Protein AF-A0AAV4SFN5-F1 (afdb_monomer_lite)

Organism: Caerostris extrusa (NCBI:txid172846)

pLDDT: mean 74.28, std 19.96, range [37.84, 96.88]

Secondary structure (DSSP, 8-state):
-EEETTTEEEPTT-EE--SSS---EE--SEEEEEEE---TTSEEEETTTEEEETT-EEEETTTTEEEEEETTEEEEEEEPP---TT-TTEEEEE--SSTTTTSEEEEE-

Sequence (109 aa):
ICEEERYGRIPVGGVGYDDEEVLKIRCHRGYWGQGVFDTSNGFCEEERYGRIPVGGVGYDDENCQEIRCHEGGYWGAGCGSISISGMPNCRLVKGTGHYPKCCKQVRCD

Radius of gyration: 16.2 Å; chains: 1; bounding box: 37×23×47 Å

Foldseek 3Di:
DDADPVFGDADQQGFGQDPVDGDGDHRDLKDKDKDFAACVVQWRADPQFGTAGAQGWTFRQVQQKIWHHHHGIIMIIGHHDDDCPPPPQKDWDAADDHPPRRHTDIDHD

InterPro domains:
  IPR029277 Single domain Von Willebrand factor type C domain [PF15430] (51-108)
  IPR029277 Single domain Von Willebrand factor type C domain [SM01318] (44-108)

Structure (mmCIF, N/CA/C/O backbone):
data_AF-A0AAV4SFN5-F1
#
_entry.id   AF-A0AAV4SFN5-F1
#
loop_
_atom_site.group_PDB
_atom_site.id
_atom_site.type_symbol
_atom_site.label_atom_id
_atom_site.label_alt_id
_atom_site.label_comp_id
_atom_site.label_asym_id
_atom_site.label_entity_id
_atom_site.label_seq_id
_atom_site.pdbx_PDB_ins_code
_atom_site.Cartn_x
_atom_site.Cartn_y
_atom_site.Cartn_z
_atom_site.occupancy
_atom_site.B_iso_or_equiv
_atom_site.auth_seq_id
_atom_site.auth_comp_id
_atom_site.auth_asym_id
_atom_site.auth_atom_id
_atom_site.pdbx_PDB_model_num
ATOM 1 N N . ILE A 1 1 ? 17.470 -7.979 -3.418 1.00 42.22 1 ILE A N 1
ATOM 2 C CA . ILE A 1 1 ? 18.047 -7.993 -2.062 1.00 42.22 1 ILE A CA 1
ATOM 3 C C . ILE A 1 1 ? 17.523 -6.724 -1.425 1.00 42.22 1 ILE A C 1
ATOM 5 O O . ILE A 1 1 ? 17.690 -5.679 -2.044 1.00 42.22 1 ILE A O 1
ATOM 9 N N . CYS A 1 2 ? 16.760 -6.832 -0.340 1.00 42.22 2 CYS A N 1
ATOM 10 C CA . CYS A 1 2 ? 16.446 -5.664 0.479 1.00 42.22 2 CYS A CA 1
ATOM 11 C C . CYS A 1 2 ? 17.649 -5.485 1.413 1.00 42.22 2 CYS A C 1
ATOM 13 O O . CYS A 1 2 ? 18.041 -6.455 2.065 1.00 42.22 2 CYS A O 1
ATOM 15 N N . GLU A 1 3 ? 18.283 -4.316 1.394 1.00 37.97 3 GLU A N 1
ATOM 16 C CA . GLU A 1 3 ? 19.330 -3.957 2.352 1.00 37.97 3 GLU A CA 1
ATOM 17 C C . GLU A 1 3 ? 18.737 -2.932 3.312 1.00 37.97 3 GLU A C 1
ATOM 19 O O . GLU A 1 3 ? 18.458 -1.803 2.923 1.00 37.97 3 GLU A O 1
ATOM 24 N N . GLU A 1 4 ? 18.517 -3.366 4.550 1.00 47.09 4 GLU A N 1
ATOM 25 C CA . GLU A 1 4 ? 18.177 -2.513 5.685 1.00 47.09 4 GLU A CA 1
ATOM 26 C C . GLU A 1 4 ? 19.353 -2.618 6.666 1.00 47.09 4 GLU A C 1
ATOM 28 O O . GLU A 1 4 ? 19.783 -3.735 6.978 1.00 47.09 4 GLU A O 1
ATOM 33 N N . GLU A 1 5 ? 19.886 -1.491 7.152 1.00 38.69 5 GLU A N 1
ATOM 34 C CA . GLU A 1 5 ? 21.121 -1.449 7.966 1.00 38.69 5 GLU A CA 1
ATOM 35 C C . GLU A 1 5 ? 21.074 -2.360 9.204 1.00 38.69 5 GLU A C 1
ATOM 37 O O . GLU A 1 5 ? 22.111 -2.827 9.672 1.00 38.69 5 GLU A O 1
ATOM 42 N N . ARG A 1 6 ? 19.870 -2.652 9.710 1.00 42.38 6 ARG A N 1
ATOM 43 C CA . ARG A 1 6 ? 19.639 -3.439 10.925 1.00 42.38 6 ARG A CA 1
ATOM 44 C C . ARG A 1 6 ? 19.477 -4.953 10.684 1.00 42.38 6 ARG A C 1
ATOM 46 O O . ARG A 1 6 ? 19.703 -5.726 11.603 1.00 42.38 6 ARG A O 1
ATOM 53 N N . TYR A 1 7 ? 19.152 -5.391 9.462 1.00 45.88 7 TYR A N 1
ATOM 54 C CA . TYR A 1 7 ? 18.813 -6.799 9.159 1.00 45.88 7 TYR A CA 1
ATOM 55 C C . TYR A 1 7 ? 19.754 -7.485 8.156 1.00 45.88 7 TYR A C 1
ATOM 57 O O . TYR A 1 7 ? 19.614 -8.678 7.873 1.00 45.88 7 TYR A O 1
ATOM 65 N N . GLY A 1 8 ? 20.715 -6.751 7.591 1.00 45.00 8 GLY A N 1
ATOM 66 C CA . GLY A 1 8 ? 21.608 -7.278 6.563 1.00 45.00 8 GLY A CA 1
ATOM 67 C C . GLY A 1 8 ? 20.879 -7.625 5.257 1.00 45.00 8 GLY A C 1
ATOM 68 O O . GLY A 1 8 ? 19.807 -7.107 4.946 1.00 45.00 8 GLY A O 1
ATOM 69 N N . ARG A 1 9 ? 21.488 -8.489 4.434 1.00 41.59 9 ARG A N 1
ATOM 70 C CA . ARG A 1 9 ? 20.949 -8.858 3.115 1.00 41.59 9 ARG A CA 1
ATOM 71 C C . ARG A 1 9 ? 19.799 -9.853 3.249 1.00 41.59 9 ARG A C 1
ATOM 73 O O . ARG A 1 9 ? 20.043 -11.044 3.435 1.00 41.59 9 ARG A O 1
ATOM 80 N N . ILE A 1 10 ? 18.564 -9.402 3.028 1.00 48.94 10 ILE A N 1
ATOM 81 C CA . ILE A 1 10 ? 17.404 -10.301 2.967 1.00 48.94 10 ILE A CA 1
ATOM 82 C C . ILE A 1 10 ? 17.134 -10.7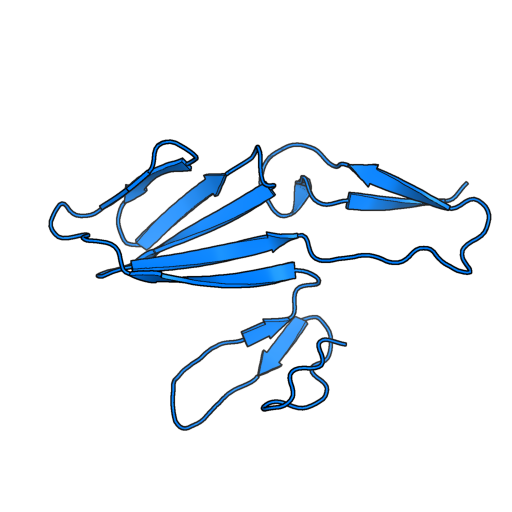02 1.500 1.00 48.94 10 ILE A C 1
ATOM 84 O O . ILE A 1 10 ? 16.954 -9.832 0.629 1.00 48.94 10 ILE A O 1
ATOM 88 N N . PRO A 1 11 ? 17.111 -12.011 1.175 1.00 37.84 11 PRO A N 1
ATOM 89 C CA . PRO A 1 11 ? 16.696 -12.483 -0.141 1.00 37.84 11 PRO A CA 1
ATOM 90 C C . PRO A 1 11 ? 15.218 -12.154 -0.398 1.00 37.84 11 PRO A C 1
ATOM 92 O O . PRO A 1 11 ? 14.405 -12.088 0.518 1.00 37.84 11 PRO A O 1
ATOM 95 N N . VAL A 1 12 ? 14.849 -11.937 -1.662 1.00 45.12 12 VAL A N 1
ATOM 96 C CA . VAL A 1 12 ? 13.457 -11.618 -2.036 1.00 45.12 12 VAL A CA 1
ATOM 97 C C . VAL A 1 12 ? 12.539 -12.772 -1.620 1.00 45.12 12 VAL A C 1
ATOM 99 O O . VAL A 1 12 ? 12.827 -13.922 -1.940 1.00 45.12 12 VAL A O 1
ATOM 102 N N . GLY A 1 13 ? 11.451 -12.468 -0.905 1.00 42.06 13 GLY A N 1
ATOM 103 C CA . GLY A 1 13 ? 10.570 -13.469 -0.287 1.00 42.06 13 GLY A CA 1
ATOM 104 C C . GLY A 1 13 ? 11.062 -14.024 1.058 1.00 42.06 13 GLY A C 1
ATOM 105 O O . GLY A 1 13 ? 10.358 -14.819 1.675 1.00 42.06 13 GLY A O 1
ATOM 106 N N . GLY A 1 14 ? 12.238 -13.597 1.525 1.00 39.56 14 GLY A N 1
ATOM 107 C CA . GLY A 1 14 ? 12.757 -13.899 2.855 1.00 39.56 14 GLY A CA 1
ATOM 108 C C . GLY A 1 14 ? 12.020 -13.132 3.953 1.00 39.56 14 GLY A C 1
ATOM 109 O O . GLY A 1 14 ? 11.440 -12.068 3.709 1.00 39.56 14 GLY A O 1
ATOM 110 N N . VAL A 1 15 ? 12.053 -13.704 5.156 1.00 46.66 15 VAL A N 1
ATOM 111 C CA . VAL A 1 15 ? 11.538 -13.101 6.389 1.00 46.66 15 VAL A CA 1
ATOM 112 C C . VAL A 1 15 ? 12.731 -12.743 7.270 1.00 46.66 15 VAL A C 1
ATOM 114 O O . VAL A 1 15 ? 13.543 -13.619 7.563 1.00 46.66 15 VAL A O 1
ATOM 117 N N . GLY A 1 16 ? 12.844 -11.470 7.649 1.00 45.41 16 GLY A N 1
ATOM 118 C CA . GLY A 1 16 ? 13.732 -11.026 8.725 1.00 45.41 16 GLY A CA 1
ATOM 119 C C . GLY A 1 16 ? 12.992 -11.054 10.062 1.00 45.41 16 GLY A C 1
ATOM 120 O O . GLY A 1 16 ? 11.790 -10.783 10.088 1.00 45.41 16 GLY A O 1
ATOM 121 N N . TYR A 1 17 ? 13.698 -11.402 11.136 1.00 47.31 17 TYR A N 1
ATOM 122 C CA . TYR A 1 17 ? 13.202 -11.355 12.512 1.00 47.31 17 TYR A CA 1
ATOM 123 C C . TYR A 1 17 ? 14.101 -10.405 13.308 1.00 47.31 17 TYR A C 1
ATOM 125 O O . TYR A 1 17 ? 15.321 -10.491 13.171 1.00 47.31 17 TYR A O 1
ATOM 133 N N . ASP A 1 18 ? 13.502 -9.516 14.099 1.00 44.97 18 ASP A N 1
ATOM 134 C CA . ASP A 1 18 ? 14.174 -8.759 15.160 1.00 44.97 18 ASP A CA 1
ATOM 135 C C . ASP A 1 18 ? 13.598 -9.228 16.495 1.00 44.97 18 ASP A C 1
ATOM 137 O O . ASP A 1 18 ? 12.381 -9.395 16.622 1.00 44.97 18 ASP A O 1
ATOM 141 N N . ASP A 1 19 ? 14.478 -9.523 17.449 1.00 48.03 19 ASP A N 1
ATOM 142 C CA . ASP A 1 19 ? 14.105 -10.078 18.751 1.00 48.03 19 ASP A CA 1
ATOM 143 C C . ASP A 1 19 ? 13.609 -8.998 19.740 1.00 48.03 19 ASP A C 1
ATOM 145 O O . ASP A 1 19 ? 13.060 -9.356 20.784 1.00 48.03 19 ASP A O 1
ATOM 149 N N . GLU A 1 20 ? 13.741 -7.697 19.434 1.00 47.19 20 GLU A N 1
ATOM 150 C CA . GLU A 1 20 ? 13.287 -6.602 20.311 1.00 47.19 20 GLU A CA 1
ATOM 151 C C . GLU A 1 20 ? 11.927 -6.007 19.912 1.00 47.19 20 GLU A C 1
ATOM 153 O O . GLU A 1 20 ? 11.198 -5.529 20.780 1.00 47.19 20 GLU A O 1
ATOM 158 N N . GLU A 1 21 ? 11.503 -6.130 18.652 1.00 39.41 21 GLU A N 1
ATOM 159 C CA . GLU A 1 21 ? 10.121 -5.885 18.226 1.00 39.41 21 GLU A CA 1
ATOM 160 C C . GLU A 1 21 ? 9.734 -6.905 17.152 1.00 39.41 21 GLU A C 1
ATOM 162 O O . GLU A 1 21 ? 10.409 -7.010 16.134 1.00 39.41 21 GLU A O 1
ATOM 167 N N . VAL A 1 22 ? 8.644 -7.661 17.350 1.00 37.88 22 VAL A N 1
ATOM 168 C CA . VAL A 1 22 ? 8.180 -8.720 16.428 1.00 37.88 22 VAL A CA 1
ATOM 169 C C . VAL A 1 22 ? 7.732 -8.121 15.083 1.00 37.88 22 VAL A C 1
ATOM 171 O O . VAL A 1 22 ? 6.547 -8.022 14.768 1.00 37.88 22 VAL A O 1
ATOM 174 N N . LEU A 1 23 ? 8.698 -7.738 14.257 1.00 39.28 23 LEU A N 1
ATOM 175 C CA . LEU A 1 23 ? 8.532 -7.172 12.931 1.00 39.28 23 LEU A CA 1
ATOM 176 C C . LEU A 1 23 ? 8.783 -8.274 11.907 1.00 39.28 23 LEU A C 1
ATOM 178 O O . LEU A 1 23 ? 9.912 -8.627 11.581 1.00 39.28 23 LEU A O 1
ATOM 182 N N . LYS A 1 24 ? 7.696 -8.850 11.382 1.00 41.00 24 LYS A N 1
ATOM 183 C CA . LYS A 1 24 ? 7.762 -9.789 10.253 1.00 41.00 24 LYS A CA 1
ATOM 184 C C . LYS A 1 24 ? 8.047 -9.011 8.969 1.00 41.00 24 LYS A C 1
ATOM 186 O O . LYS A 1 24 ? 7.123 -8.663 8.235 1.00 41.00 24 LYS A O 1
ATOM 191 N N . ILE A 1 25 ? 9.317 -8.771 8.660 1.00 42.81 25 ILE A N 1
ATOM 192 C CA . ILE A 1 25 ? 9.699 -8.087 7.419 1.00 42.81 25 ILE A CA 1
ATOM 193 C C . ILE A 1 25 ? 9.622 -9.084 6.263 1.00 42.81 25 ILE A C 1
ATOM 195 O O . ILE A 1 25 ? 10.481 -9.952 6.122 1.00 42.81 25 ILE A O 1
ATOM 199 N N . ARG A 1 26 ? 8.588 -8.973 5.419 1.00 42.22 26 ARG A N 1
ATOM 200 C CA . ARG A 1 26 ? 8.463 -9.739 4.169 1.00 42.22 26 ARG A CA 1
ATOM 201 C C . ARG A 1 26 ? 9.018 -8.901 3.014 1.00 42.22 26 ARG A C 1
ATOM 203 O O . ARG A 1 26 ? 8.365 -7.966 2.560 1.00 42.22 26 ARG A O 1
ATOM 210 N N . CYS A 1 27 ? 10.203 -9.255 2.515 1.00 42.44 27 CYS A N 1
ATOM 211 C CA . CYS A 1 27 ? 10.884 -8.549 1.421 1.00 42.44 27 CYS A CA 1
ATOM 212 C C . CYS A 1 27 ? 10.181 -8.817 0.070 1.00 42.44 27 CYS A C 1
ATOM 214 O O . CYS A 1 27 ? 10.581 -9.681 -0.717 1.00 42.44 27 CYS A O 1
ATOM 216 N N . HIS A 1 28 ? 9.099 -8.081 -0.200 1.00 43.50 28 HIS A N 1
ATOM 217 C CA . HIS A 1 28 ? 8.655 -7.790 -1.563 1.00 43.50 28 HIS A CA 1
ATOM 218 C C . HIS A 1 28 ? 9.482 -6.615 -2.101 1.00 43.50 28 HIS A C 1
ATOM 220 O O . HIS A 1 28 ? 10.033 -5.841 -1.329 1.00 43.50 28 HIS A O 1
ATOM 226 N N . ARG A 1 29 ? 9.608 -6.477 -3.428 1.00 52.38 29 ARG A N 1
ATOM 227 C CA . ARG A 1 29 ? 10.234 -5.313 -4.093 1.00 52.38 29 ARG A CA 1
ATOM 228 C C . ARG A 1 29 ? 9.356 -4.063 -3.916 1.00 52.38 29 ARG A C 1
ATOM 230 O O . ARG A 1 29 ? 8.908 -3.497 -4.904 1.00 52.38 29 ARG A O 1
ATOM 237 N N . GLY A 1 30 ? 9.042 -3.730 -2.674 1.00 63.62 30 GLY A N 1
ATOM 238 C CA . GLY A 1 30 ? 8.022 -2.820 -2.180 1.00 63.62 30 GLY A CA 1
ATOM 239 C C . GLY A 1 30 ? 8.494 -2.157 -0.897 1.00 63.62 30 GLY A C 1
ATOM 240 O O . GLY A 1 30 ? 9.400 -2.676 -0.250 1.00 63.62 30 GLY A O 1
ATOM 241 N N . TYR A 1 31 ? 7.915 -1.015 -0.542 1.00 66.38 31 TYR A N 1
ATOM 242 C CA . TYR A 1 31 ? 8.098 -0.460 0.798 1.00 66.38 31 TYR A CA 1
ATOM 243 C C . TYR A 1 31 ? 6.965 -0.939 1.697 1.00 66.38 31 TYR A C 1
ATOM 245 O O . TYR A 1 31 ? 5.856 -1.206 1.226 1.00 66.38 31 TYR A O 1
ATOM 253 N N . TRP A 1 32 ? 7.253 -1.040 2.987 1.00 72.62 32 TRP A N 1
ATOM 254 C CA . TRP A 1 32 ? 6.259 -1.274 4.020 1.00 72.62 32 TRP A CA 1
ATOM 255 C C . TRP A 1 32 ? 6.290 -0.100 4.999 1.00 72.62 32 TRP A C 1
ATOM 257 O O . TRP A 1 32 ? 7.313 0.565 5.148 1.00 72.62 32 TRP A O 1
ATOM 267 N N . GLY A 1 33 ? 5.159 0.188 5.624 1.00 69.50 33 GLY A N 1
ATOM 268 C CA . GLY A 1 33 ? 5.050 1.205 6.659 1.00 69.50 33 GLY A CA 1
ATOM 269 C C . GLY A 1 33 ? 3.953 0.840 7.643 1.00 69.50 33 GLY A C 1
ATOM 270 O O . GLY A 1 33 ? 3.098 0.008 7.343 1.00 69.50 33 GLY A O 1
ATOM 271 N N . GLN A 1 34 ? 3.977 1.466 8.811 1.00 82.38 34 GLN A N 1
ATOM 272 C CA . GLN A 1 34 ? 2.920 1.345 9.806 1.00 82.38 34 GLN A CA 1
ATOM 273 C C . GLN A 1 34 ? 2.469 2.733 10.247 1.00 82.38 34 GLN A C 1
ATOM 275 O O . GLN A 1 34 ? 3.255 3.682 10.227 1.00 82.38 34 GLN A O 1
ATOM 280 N N . GLY A 1 35 ? 1.212 2.844 10.654 1.00 78.88 35 GLY A N 1
ATOM 281 C CA . GLY A 1 35 ? 0.656 4.071 11.206 1.00 78.88 35 GLY A CA 1
ATOM 282 C C . GLY A 1 35 ? -0.302 3.772 12.348 1.00 78.88 35 GLY A C 1
ATOM 283 O O . GLY A 1 35 ? -0.942 2.722 12.372 1.00 78.88 35 GLY A O 1
ATOM 284 N N . VAL A 1 36 ? -0.392 4.707 13.290 1.00 85.38 36 VAL A N 1
ATOM 285 C CA . VAL A 1 36 ? -1.374 4.657 14.378 1.00 85.38 36 VAL A CA 1
ATOM 286 C C . VAL A 1 36 ? -2.701 5.201 13.860 1.00 85.38 36 VAL A C 1
ATOM 288 O O . VAL A 1 36 ? -2.726 6.217 13.165 1.00 85.38 36 VAL A O 1
ATOM 291 N N . PHE A 1 37 ? -3.793 4.523 14.197 1.00 84.62 37 PHE A N 1
ATOM 292 C CA . PHE A 1 37 ? -5.148 4.906 13.812 1.00 84.62 37 PHE A CA 1
ATOM 293 C C . PHE A 1 37 ? -6.089 4.675 14.994 1.00 84.62 37 PHE A C 1
ATOM 295 O O . PHE A 1 37 ? -5.967 3.664 15.687 1.00 84.62 37 PHE A O 1
ATOM 302 N N . ASP A 1 38 ? -7.030 5.590 15.233 1.00 89.31 38 ASP A N 1
ATOM 303 C CA . ASP A 1 38 ? -8.098 5.325 16.198 1.00 89.31 38 ASP A CA 1
ATOM 304 C C . ASP A 1 38 ? -9.087 4.335 15.580 1.00 89.31 38 ASP A C 1
ATOM 306 O O . ASP A 1 38 ? -9.884 4.688 14.714 1.00 89.31 38 ASP A O 1
ATOM 310 N N . THR A 1 39 ? -9.009 3.084 16.026 1.00 92.94 39 THR A N 1
ATOM 311 C CA . THR A 1 39 ? -9.886 1.999 15.579 1.00 92.94 39 THR A CA 1
ATOM 312 C C . THR A 1 39 ? -10.948 1.651 16.617 1.00 92.94 39 THR A C 1
ATOM 314 O O . THR A 1 39 ? -11.482 0.542 16.592 1.00 92.94 39 THR A O 1
ATOM 317 N N . SER A 1 40 ? -11.255 2.550 17.559 1.00 94.31 40 SER A N 1
ATOM 318 C CA . SER A 1 40 ? -12.281 2.326 18.592 1.00 94.31 40 SER A CA 1
ATOM 319 C C . SER A 1 40 ? -13.672 2.059 18.006 1.00 94.31 40 SER A C 1
ATOM 321 O O . SER A 1 40 ? -14.494 1.380 18.619 1.00 94.31 40 SER A O 1
ATOM 323 N N . ASN A 1 41 ? -13.918 2.530 16.783 1.00 94.12 41 ASN A N 1
ATOM 324 C CA . ASN A 1 41 ? -15.133 2.256 16.023 1.00 94.12 41 ASN A CA 1
ATOM 325 C C . ASN A 1 41 ? -15.116 0.899 15.283 1.00 94.12 41 ASN A C 1
ATOM 327 O O . ASN A 1 41 ? -16.124 0.536 14.675 1.00 94.12 41 ASN A O 1
ATOM 331 N N . GLY A 1 42 ? -14.001 0.160 15.325 1.00 96.25 42 GLY A N 1
ATOM 332 C CA . GLY A 1 42 ? -13.785 -1.115 14.638 1.00 96.25 42 GLY A CA 1
ATOM 333 C C . GLY A 1 42 ? -13.214 -1.005 13.219 1.00 96.25 42 GLY A C 1
ATOM 334 O O . GLY A 1 42 ? -13.229 -2.004 12.496 1.00 96.25 42 GLY A O 1
ATOM 335 N N . PHE A 1 43 ? -12.737 0.171 12.791 1.00 96.38 43 PHE A N 1
ATOM 336 C CA . PHE A 1 43 ? -12.293 0.421 11.416 1.00 96.38 43 PHE A CA 1
ATOM 337 C C . PHE A 1 43 ? -11.055 1.325 11.333 1.00 96.38 43 PHE A C 1
ATOM 339 O O . PHE A 1 43 ? -10.784 2.117 12.227 1.00 96.38 43 PHE A O 1
ATOM 346 N N . CYS A 1 44 ? -10.346 1.237 10.209 1.00 93.12 44 CYS A N 1
ATOM 347 C CA . CYS A 1 44 ? -9.409 2.244 9.721 1.00 93.12 44 CYS A CA 1
ATOM 348 C C . CYS A 1 44 ? -10.110 3.019 8.597 1.00 93.12 44 CYS A C 1
ATOM 350 O O . CYS A 1 44 ? -10.583 2.400 7.641 1.00 93.12 44 CYS A O 1
ATOM 352 N N . GLU A 1 45 ? -10.212 4.344 8.708 1.00 91.69 45 GLU A N 1
ATOM 353 C CA . GLU A 1 45 ? -11.030 5.176 7.812 1.00 91.69 45 GLU A CA 1
ATOM 354 C C . GLU A 1 45 ? -10.256 6.383 7.290 1.00 91.69 45 GLU A C 1
ATOM 356 O O . GLU A 1 45 ? -9.996 7.324 8.029 1.00 91.69 45 GLU A O 1
ATOM 361 N N . GLU A 1 46 ? -9.944 6.403 5.998 1.00 87.38 46 GLU A N 1
ATOM 362 C CA . GLU A 1 46 ? -9.278 7.536 5.348 1.00 87.38 46 GLU A CA 1
ATOM 363 C C . GLU A 1 46 ? -9.873 7.760 3.956 1.00 87.38 46 GLU A C 1
ATOM 365 O O . GLU A 1 46 ? -10.332 6.818 3.315 1.00 87.38 46 GLU A O 1
ATOM 370 N N . GLU A 1 47 ? -9.859 8.996 3.455 1.00 87.62 47 GLU A N 1
ATOM 371 C CA . GLU A 1 47 ? -10.483 9.347 2.169 1.00 87.62 47 GLU A CA 1
ATOM 372 C C . GLU A 1 47 ? -9.963 8.491 0.999 1.00 87.62 47 GLU A C 1
ATOM 374 O O . GLU A 1 47 ? -10.733 8.056 0.147 1.00 87.62 47 GLU A O 1
ATOM 379 N N . ARG A 1 48 ? -8.663 8.182 1.006 1.00 85.06 48 ARG A N 1
ATOM 380 C CA . ARG A 1 48 ? -7.954 7.511 -0.094 1.00 85.06 48 ARG A CA 1
ATOM 381 C C . ARG A 1 48 ? -8.232 6.011 -0.250 1.00 85.06 48 ARG A C 1
ATOM 383 O O . ARG A 1 48 ? -8.161 5.497 -1.359 1.00 85.06 48 ARG A O 1
ATOM 390 N N . TYR A 1 49 ? -8.534 5.300 0.838 1.00 85.06 49 TYR A N 1
ATOM 391 C CA . TYR A 1 49 ? -8.842 3.856 0.810 1.00 85.06 49 TYR A CA 1
ATOM 392 C C . TYR A 1 49 ? -10.207 3.517 1.422 1.00 85.06 49 TYR A C 1
ATOM 394 O O . TYR A 1 49 ? -10.581 2.346 1.519 1.00 85.06 49 TYR A O 1
ATOM 402 N N . GLY A 1 50 ? -10.964 4.534 1.831 1.00 91.06 50 GLY A N 1
ATOM 403 C CA . GLY A 1 50 ? -12.265 4.394 2.457 1.00 91.06 50 GLY A CA 1
ATOM 404 C C . GLY A 1 50 ? -12.188 3.758 3.842 1.00 91.06 50 GLY A C 1
ATOM 405 O O . GLY A 1 50 ? -11.276 4.008 4.629 1.00 91.06 50 GLY A O 1
ATOM 406 N N . ARG A 1 51 ? -13.194 2.937 4.142 1.00 94.94 51 ARG A N 1
ATOM 407 C CA . ARG A 1 51 ? -13.388 2.287 5.438 1.00 94.94 51 ARG A CA 1
ATOM 408 C C . ARG A 1 51 ? -12.982 0.821 5.372 1.00 94.94 51 ARG A C 1
ATOM 410 O O . ARG A 1 51 ? -13.594 0.041 4.645 1.00 94.94 51 ARG A O 1
ATOM 417 N N . ILE A 1 52 ? -12.007 0.435 6.190 1.00 96.25 52 ILE A N 1
ATOM 418 C CA . ILE A 1 52 ? -11.490 -0.933 6.291 1.00 96.25 52 ILE A CA 1
ATOM 419 C C . ILE A 1 52 ? -11.818 -1.470 7.686 1.00 96.25 52 ILE A C 1
ATOM 421 O O . ILE A 1 52 ? -11.401 -0.857 8.665 1.00 96.25 52 ILE A O 1
ATOM 425 N N . PRO A 1 53 ? -12.545 -2.589 7.834 1.00 96.88 53 PRO A N 1
ATOM 426 C CA . PRO A 1 53 ? -12.756 -3.188 9.150 1.00 96.88 53 PRO A CA 1
ATOM 427 C C . PRO A 1 53 ? -11.428 -3.651 9.752 1.00 96.88 53 PRO A C 1
ATOM 429 O O . PRO A 1 53 ? -10.540 -4.096 9.025 1.00 96.88 53 PRO A O 1
ATOM 432 N N . VAL A 1 54 ? -11.297 -3.595 11.076 1.00 96.00 54 VAL A N 1
ATOM 433 C CA . VAL A 1 54 ? -10.156 -4.182 11.794 1.00 96.00 54 VAL A CA 1
ATOM 434 C C . VAL A 1 54 ? -10.006 -5.663 11.419 1.00 96.00 54 VAL A C 1
ATOM 436 O O . VAL A 1 54 ? -10.981 -6.413 11.376 1.00 96.00 54 VAL A O 1
ATOM 439 N N . GLY A 1 55 ? -8.779 -6.079 11.096 1.00 93.38 55 GLY A N 1
ATOM 440 C CA . GLY A 1 55 ? -8.458 -7.400 10.540 1.00 93.38 55 GLY A CA 1
ATOM 441 C C . GLY A 1 55 ? -8.673 -7.517 9.025 1.00 93.38 55 GLY A C 1
ATOM 442 O O . GLY A 1 55 ? -8.305 -8.528 8.425 1.00 93.38 55 GLY A O 1
ATOM 443 N N . GLY A 1 56 ? -9.259 -6.496 8.401 1.00 94.56 56 GLY A N 1
ATOM 444 C CA . GLY A 1 56 ? -9.517 -6.414 6.972 1.00 94.56 56 GLY A CA 1
ATOM 445 C C . GLY A 1 56 ? -8.364 -5.826 6.161 1.00 94.56 56 GLY A C 1
ATOM 446 O O . GLY A 1 56 ? -7.339 -5.379 6.685 1.00 94.56 56 GLY A O 1
ATOM 447 N N . VAL A 1 57 ? -8.569 -5.817 4.844 1.00 93.56 57 VAL A N 1
ATOM 448 C CA . VAL A 1 57 ? -7.630 -5.284 3.854 1.00 93.56 57 VAL A CA 1
ATOM 449 C C . VAL A 1 57 ? -8.358 -4.297 2.949 1.00 93.56 57 VAL A C 1
ATOM 451 O O . VAL A 1 57 ? -9.457 -4.589 2.479 1.00 93.56 57 VAL A O 1
ATOM 454 N N . GLY A 1 58 ? -7.740 -3.147 2.706 1.00 93.69 58 GLY A N 1
ATOM 455 C CA . GLY A 1 58 ? -8.157 -2.162 1.713 1.00 93.69 58 GLY A CA 1
ATOM 456 C C . GLY A 1 58 ? -7.014 -1.802 0.773 1.00 93.69 58 GLY A C 1
ATOM 457 O O . GLY A 1 58 ? -5.870 -2.223 0.966 1.00 93.69 58 GLY A O 1
ATOM 458 N N . TYR A 1 59 ? -7.336 -1.028 -0.258 1.00 93.00 59 TYR A N 1
ATOM 459 C CA . TYR A 1 59 ? -6.400 -0.678 -1.318 1.00 93.00 59 TYR A CA 1
ATOM 460 C C . TYR A 1 59 ? -6.498 0.807 -1.652 1.00 93.00 59 TYR A C 1
ATOM 462 O O . TYR A 1 59 ? -7.591 1.344 -1.803 1.00 93.00 59 TYR A O 1
ATOM 470 N N . ASP A 1 60 ? -5.338 1.442 -1.780 1.00 91.38 60 ASP A N 1
ATOM 471 C CA . ASP A 1 60 ? -5.177 2.771 -2.366 1.00 91.38 60 ASP A CA 1
ATOM 472 C C . ASP A 1 60 ? -4.643 2.548 -3.785 1.00 91.38 60 ASP A C 1
ATOM 474 O O . ASP A 1 60 ? -3.447 2.330 -3.995 1.00 91.38 60 ASP A O 1
ATOM 478 N N . ASP A 1 61 ? -5.549 2.497 -4.761 1.00 90.62 61 ASP A N 1
ATOM 479 C CA . ASP A 1 61 ? -5.201 2.196 -6.155 1.00 90.62 61 ASP A CA 1
ATOM 480 C C . ASP A 1 61 ? -4.494 3.359 -6.856 1.00 90.62 61 ASP A C 1
ATOM 482 O O . ASP A 1 61 ? -3.762 3.146 -7.832 1.00 90.62 61 ASP A O 1
ATOM 486 N N . GLU A 1 62 ? -4.670 4.581 -6.350 1.00 88.88 62 GLU A N 1
ATOM 487 C CA . GLU A 1 62 ? -3.975 5.760 -6.856 1.00 88.88 62 GLU A CA 1
ATOM 488 C C . GLU A 1 62 ? -2.472 5.636 -6.586 1.00 88.88 62 GLU A C 1
ATOM 490 O O . GLU A 1 62 ? -1.657 5.756 -7.511 1.00 88.88 62 GLU A O 1
ATOM 495 N N . ASN A 1 63 ? -2.115 5.284 -5.347 1.00 87.25 63 ASN A N 1
ATOM 496 C CA . ASN A 1 63 ? -0.735 5.076 -4.907 1.00 87.25 63 ASN A CA 1
ATOM 497 C C . ASN A 1 63 ? -0.249 3.626 -5.068 1.00 87.25 63 ASN A C 1
ATOM 499 O O . ASN A 1 63 ? 0.925 3.332 -4.831 1.00 87.25 63 ASN A O 1
ATOM 503 N N . CYS A 1 64 ? -1.121 2.721 -5.515 1.00 87.75 64 CYS A N 1
ATOM 504 C CA . CYS A 1 64 ? -0.872 1.286 -5.620 1.00 87.75 64 CYS A CA 1
ATOM 505 C C . CYS A 1 64 ? -0.345 0.681 -4.307 1.00 87.75 64 CYS A C 1
ATOM 507 O O . CYS A 1 64 ? 0.745 0.097 -4.253 1.00 87.75 64 CYS A O 1
ATOM 509 N N . GLN A 1 65 ? -1.129 0.840 -3.241 1.00 89.38 65 GLN A N 1
ATOM 510 C CA . GLN A 1 65 ? -0.825 0.324 -1.912 1.00 89.38 65 GLN A CA 1
ATOM 511 C C . GLN A 1 65 ? -1.903 -0.643 -1.414 1.00 89.38 65 GLN A C 1
ATOM 513 O O . GLN A 1 65 ? -3.084 -0.498 -1.718 1.00 89.38 65 GLN A O 1
ATOM 518 N N . GLU A 1 66 ? -1.485 -1.619 -0.615 1.00 89.81 66 GLU A N 1
ATOM 519 C CA . GLU A 1 66 ? -2.348 -2.442 0.234 1.00 89.81 66 GLU A CA 1
ATOM 520 C C . GLU A 1 66 ? -2.270 -1.924 1.670 1.00 89.81 66 GLU A C 1
ATOM 522 O O . GLU A 1 66 ? -1.180 -1.650 2.172 1.00 89.81 66 GLU A O 1
ATOM 527 N N . ILE A 1 67 ? -3.419 -1.821 2.331 1.00 91.19 67 ILE A N 1
ATOM 528 C CA . ILE A 1 67 ? -3.556 -1.381 3.716 1.00 91.19 67 ILE A CA 1
ATOM 529 C C .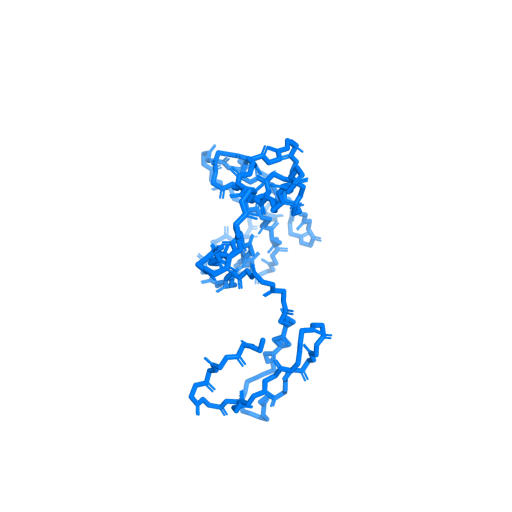 ILE A 1 67 ? -4.224 -2.503 4.499 1.00 91.19 67 ILE A C 1
ATOM 531 O O . ILE A 1 67 ? -5.321 -2.941 4.161 1.00 91.19 67 ILE A O 1
ATOM 535 N N . ARG A 1 68 ? -3.577 -2.973 5.561 1.00 92.94 68 ARG A N 1
ATOM 536 C CA . ARG A 1 68 ? -4.115 -3.974 6.482 1.00 92.94 68 ARG A CA 1
ATOM 537 C C . ARG A 1 68 ? -4.446 -3.301 7.794 1.00 92.94 68 ARG A C 1
ATOM 539 O O . ARG A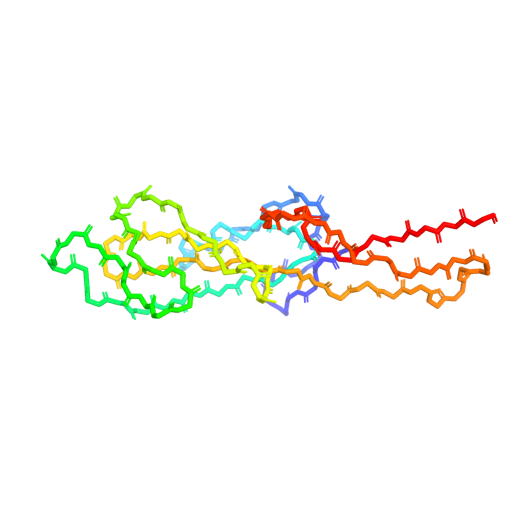 1 68 ? -3.540 -2.871 8.506 1.00 92.94 68 ARG A O 1
ATOM 546 N N . CYS A 1 69 ? -5.730 -3.220 8.103 1.00 92.31 69 CYS A N 1
ATOM 547 C CA . CYS A 1 69 ? -6.192 -2.607 9.336 1.00 92.31 69 CYS A CA 1
ATOM 548 C C . CYS A 1 69 ? -6.030 -3.586 10.504 1.00 92.31 69 CYS A C 1
ATOM 550 O O . CYS A 1 69 ? -6.355 -4.768 10.380 1.00 92.31 69 CYS A O 1
ATOM 552 N N . HIS A 1 70 ? -5.555 -3.107 11.646 1.00 92.94 70 HIS A N 1
ATOM 553 C CA . HIS A 1 70 ? -5.495 -3.865 12.893 1.00 92.94 70 HIS A CA 1
ATOM 554 C C . HIS A 1 70 ? -5.890 -2.971 14.067 1.00 92.94 70 HIS A C 1
ATOM 556 O O . HIS A 1 70 ? -6.069 -1.769 13.912 1.00 92.94 70 HIS A O 1
ATOM 562 N N . GLU A 1 71 ? -6.047 -3.549 15.254 1.00 94.00 71 GLU A N 1
ATOM 563 C CA . GLU A 1 71 ? -6.364 -2.747 16.435 1.00 94.00 71 GLU A CA 1
ATOM 564 C C . GLU A 1 71 ? -5.260 -1.712 16.689 1.00 94.00 71 GLU A C 1
ATOM 566 O O . GLU A 1 71 ? -4.074 -2.052 16.739 1.00 94.00 71 GLU A O 1
ATOM 571 N N . GLY A 1 72 ? -5.662 -0.444 16.798 1.00 90.25 72 GLY A N 1
ATOM 572 C CA . GLY A 1 72 ? -4.781 0.693 17.058 1.00 90.25 72 GLY A CA 1
ATOM 573 C C . GLY A 1 72 ? -3.963 1.188 15.861 1.00 90.25 72 GLY A C 1
ATOM 574 O O . GLY A 1 72 ? -3.137 2.086 16.037 1.00 90.25 72 GLY A O 1
ATOM 575 N N . GLY A 1 73 ? -4.145 0.643 14.651 1.00 90.38 73 GLY A N 1
ATOM 576 C CA . GLY A 1 73 ? -3.342 1.079 13.511 1.00 90.38 73 GLY A CA 1
ATOM 577 C C . GLY A 1 73 ? -3.534 0.317 12.208 1.00 90.38 73 GLY A C 1
ATOM 578 O O . GLY A 1 73 ? -4.495 -0.423 12.003 1.00 90.38 73 GLY A O 1
ATOM 579 N N . TYR A 1 74 ? -2.588 0.516 11.297 1.00 85.81 74 TYR A N 1
ATOM 580 C CA . TYR A 1 74 ? -2.536 -0.203 10.033 1.00 85.81 74 TYR A CA 1
ATOM 581 C C . TYR A 1 74 ? -1.103 -0.548 9.618 1.00 85.81 74 TYR A C 1
ATOM 583 O O . TYR A 1 74 ? -0.153 0.169 9.937 1.00 85.81 74 TYR A O 1
ATOM 591 N N . TRP A 1 75 ? -0.979 -1.599 8.804 1.00 86.12 75 TRP A N 1
ATOM 592 C CA . TRP A 1 75 ? 0.216 -1.909 8.017 1.00 86.12 75 TRP A CA 1
ATOM 593 C C . TRP A 1 75 ? -0.038 -1.571 6.552 1.00 86.12 75 TRP A C 1
ATOM 595 O O . TRP A 1 75 ? -0.992 -2.066 5.957 1.00 86.12 75 TRP A O 1
ATOM 605 N N . GLY A 1 76 ? 0.815 -0.747 5.957 1.00 84.69 76 GLY A N 1
ATOM 606 C CA . GLY A 1 76 ? 0.790 -0.416 4.538 1.00 84.69 76 GLY A CA 1
ATOM 607 C C . GLY A 1 76 ? 1.909 -1.121 3.779 1.00 84.69 76 GLY A C 1
ATOM 608 O O . GLY A 1 76 ? 3.030 -1.215 4.274 1.00 84.69 76 GLY A O 1
ATOM 609 N N . ALA A 1 77 ? 1.634 -1.570 2.558 1.00 84.00 77 ALA A N 1
ATOM 610 C CA . ALA A 1 77 ? 2.643 -2.045 1.616 1.00 84.00 77 ALA A CA 1
ATOM 611 C C . ALA A 1 77 ? 2.425 -1.405 0.242 1.00 84.00 77 ALA A C 1
ATOM 613 O O . ALA A 1 77 ? 1.297 -1.341 -0.233 1.00 84.00 77 ALA A O 1
ATOM 614 N N . GLY A 1 78 ? 3.490 -0.936 -0.405 1.00 83.38 78 GLY A N 1
ATOM 615 C CA . GLY A 1 78 ? 3.433 -0.303 -1.724 1.00 83.38 78 GLY A CA 1
ATOM 616 C C . GLY A 1 78 ? 4.482 -0.842 -2.688 1.00 83.38 78 GLY A C 1
ATOM 617 O O . GLY A 1 78 ? 5.344 -1.644 -2.326 1.00 83.38 78 GLY A O 1
ATOM 618 N N . CYS A 1 79 ? 4.418 -0.407 -3.944 1.00 80.81 79 CYS A N 1
ATOM 619 C CA . CYS A 1 79 ? 5.401 -0.788 -4.956 1.00 80.81 79 CYS A CA 1
ATOM 620 C C . CYS A 1 79 ? 6.780 -0.206 -4.660 1.00 80.81 79 CYS A C 1
ATOM 622 O O . CYS A 1 79 ? 6.914 0.934 -4.229 1.00 80.81 79 CYS A O 1
ATOM 624 N N . GLY A 1 80 ? 7.823 -0.964 -4.963 1.00 73.56 80 GLY A N 1
ATOM 625 C CA . GLY A 1 80 ? 9.199 -0.520 -4.807 1.00 73.56 80 GLY A CA 1
ATOM 626 C C . GLY A 1 80 ? 9.794 -0.091 -6.134 1.00 73.56 80 GLY A C 1
ATOM 627 O O . GLY A 1 80 ? 9.203 -0.237 -7.210 1.00 73.56 80 GLY A O 1
ATOM 628 N N . SER A 1 81 ? 11.002 0.443 -6.045 1.00 68.06 81 SER A N 1
ATOM 629 C CA . SER A 1 81 ? 11.734 0.940 -7.200 1.00 68.06 81 SER A CA 1
ATOM 630 C C . SER A 1 81 ? 12.351 -0.211 -7.993 1.00 68.06 81 SER A C 1
ATOM 632 O O . SER A 1 81 ? 13.014 -1.089 -7.444 1.00 68.06 81 SER A O 1
ATOM 634 N N . ILE A 1 82 ? 12.154 -0.190 -9.311 1.00 69.50 82 ILE A N 1
ATOM 635 C CA . ILE A 1 82 ? 12.783 -1.120 -10.251 1.00 69.50 82 ILE A CA 1
ATOM 636 C C . ILE A 1 82 ? 13.701 -0.303 -11.156 1.00 69.50 82 ILE A C 1
ATOM 638 O O . ILE A 1 82 ? 13.242 0.626 -11.819 1.00 69.50 82 ILE A O 1
ATOM 642 N N . SER A 1 83 ? 14.983 -0.661 -11.199 1.00 70.69 83 SER A N 1
ATOM 643 C CA . SER A 1 83 ? 15.924 -0.130 -12.187 1.00 70.69 83 SER A CA 1
ATOM 644 C C . SER A 1 83 ? 15.966 -1.052 -13.404 1.00 70.69 83 SER A C 1
ATOM 646 O O . SER A 1 83 ? 16.071 -2.267 -13.251 1.00 70.69 83 SER A O 1
ATOM 648 N N . ILE A 1 84 ? 15.890 -0.465 -14.599 1.00 67.56 84 ILE A N 1
ATOM 649 C CA . ILE A 1 84 ? 16.078 -1.153 -15.890 1.00 67.56 84 ILE A CA 1
ATOM 650 C C . ILE A 1 84 ? 17.400 -0.752 -16.562 1.00 67.56 84 ILE A C 1
ATOM 652 O O . ILE A 1 84 ? 17.608 -1.009 -17.745 1.00 67.56 84 ILE A O 1
ATOM 656 N N . SER A 1 85 ? 18.294 -0.087 -15.820 1.00 68.56 85 SER A N 1
ATOM 657 C CA . SER A 1 85 ? 19.615 0.283 -16.330 1.00 68.56 85 SER A CA 1
ATOM 658 C C . SER A 1 85 ? 20.390 -0.973 -16.733 1.00 68.56 85 SER A C 1
ATOM 660 O O . SER A 1 85 ? 20.446 -1.939 -15.974 1.00 68.56 85 SER A O 1
ATOM 662 N N . GLY A 1 86 ? 20.956 -0.974 -17.940 1.00 77.06 86 GLY A N 1
ATOM 663 C CA . GLY A 1 86 ? 21.646 -2.136 -18.509 1.00 77.06 86 GLY A CA 1
ATOM 664 C C . GLY A 1 86 ? 20.733 -3.183 -19.157 1.00 77.06 86 GLY A C 1
ATOM 665 O O . GLY A 1 86 ? 21.235 -4.218 -19.586 1.00 77.06 86 GLY A O 1
ATOM 666 N N . MET A 1 87 ? 19.422 -2.931 -19.264 1.00 75.38 87 MET A N 1
ATOM 667 C CA . MET A 1 87 ? 18.475 -3.812 -19.956 1.00 75.38 87 MET A CA 1
ATOM 668 C C . MET A 1 87 ? 18.035 -3.172 -21.291 1.00 75.38 87 MET A C 1
ATOM 670 O O . MET A 1 87 ? 17.058 -2.416 -21.312 1.00 75.38 87 MET A O 1
ATOM 674 N N . PRO A 1 88 ? 18.762 -3.397 -22.406 1.00 80.06 88 PRO A N 1
ATOM 675 C CA . PRO A 1 88 ? 18.381 -2.848 -23.706 1.00 80.06 88 PRO A CA 1
ATOM 676 C C . PRO A 1 88 ? 17.027 -3.413 -24.154 1.00 80.06 88 PRO A C 1
ATOM 678 O O . PRO A 1 88 ? 16.702 -4.557 -23.853 1.00 80.06 88 PRO A O 1
ATOM 681 N N . ASN A 1 89 ? 16.237 -2.596 -24.855 1.00 89.06 89 ASN A N 1
ATOM 682 C CA . ASN A 1 89 ? 14.872 -2.912 -25.311 1.00 89.06 89 ASN A CA 1
ATOM 683 C C . ASN A 1 89 ? 13.868 -3.238 -24.194 1.00 89.06 89 ASN A C 1
ATOM 685 O O . ASN A 1 89 ? 12.797 -3.771 -24.463 1.00 89.06 89 ASN A O 1
ATOM 689 N N . CYS A 1 90 ? 14.179 -2.896 -22.943 1.00 81.25 90 CYS A N 1
ATOM 690 C CA . CYS A 1 90 ? 13.255 -3.045 -21.831 1.00 81.25 90 CYS A CA 1
ATOM 691 C C . CYS A 1 90 ? 12.643 -1.702 -21.431 1.00 81.25 90 CYS A C 1
ATOM 693 O O . CYS A 1 90 ? 13.295 -0.659 -21.437 1.00 81.25 90 CYS A O 1
ATOM 695 N N . ARG A 1 91 ? 11.380 -1.735 -21.015 1.00 84.56 91 ARG A N 1
ATOM 696 C CA . ARG A 1 91 ? 10.638 -0.594 -20.480 1.00 84.56 91 ARG A CA 1
ATOM 697 C C . ARG A 1 91 ? 9.843 -0.988 -19.247 1.00 84.56 91 ARG A C 1
ATOM 699 O O . ARG A 1 91 ? 9.440 -2.138 -19.083 1.00 84.56 91 ARG A O 1
ATOM 706 N N . LEU A 1 92 ? 9.588 -0.010 -18.385 1.00 78.19 92 LEU A N 1
ATOM 707 C CA . LEU A 1 92 ? 8.671 -0.168 -17.261 1.00 78.19 92 LEU A CA 1
ATOM 708 C C . LEU A 1 92 ? 7.246 0.154 -17.710 1.00 78.19 92 LEU A C 1
ATOM 710 O O . LEU A 1 92 ? 6.979 1.245 -18.205 1.00 78.19 92 LEU A O 1
ATOM 714 N N . VAL A 1 93 ? 6.328 -0.782 -17.495 1.00 86.50 93 VAL A N 1
ATOM 715 C CA . VAL A 1 93 ? 4.904 -0.644 -17.816 1.00 86.50 93 VAL A CA 1
ATOM 716 C C . VAL A 1 93 ? 4.104 -0.702 -16.521 1.00 86.50 93 VAL A C 1
ATOM 718 O O . VAL A 1 93 ? 4.287 -1.627 -15.730 1.00 86.50 93 VAL A O 1
ATOM 721 N N . LYS A 1 94 ? 3.239 0.289 -16.273 1.00 85.38 94 LYS A N 1
ATOM 722 C CA . LYS A 1 94 ? 2.339 0.283 -15.108 1.00 85.38 94 LYS A CA 1
ATOM 723 C C . LYS A 1 94 ? 1.313 -0.844 -15.279 1.00 85.38 94 LYS A C 1
ATOM 725 O O . LYS A 1 94 ? 0.721 -0.964 -16.350 1.00 85.38 94 LYS A O 1
ATOM 730 N N . GLY A 1 95 ? 1.137 -1.673 -14.252 1.00 88.25 95 GLY A N 1
ATOM 731 C CA . GLY A 1 95 ? 0.068 -2.668 -14.234 1.00 88.25 95 GLY A CA 1
ATOM 732 C C . GLY A 1 95 ? -1.294 -2.053 -13.894 1.00 88.25 95 GLY A C 1
ATOM 733 O O . GLY A 1 95 ? -1.427 -0.838 -13.753 1.00 88.25 95 GLY A O 1
ATOM 734 N N . THR A 1 96 ? -2.314 -2.893 -13.727 1.00 89.69 96 THR A N 1
ATOM 735 C CA . THR A 1 96 ? -3.700 -2.465 -13.460 1.00 89.69 96 THR A CA 1
ATOM 736 C C . THR A 1 96 ? -4.332 -3.255 -12.313 1.00 89.69 96 THR A C 1
ATOM 738 O O . THR A 1 96 ? -3.986 -4.420 -12.101 1.00 89.69 96 THR A O 1
ATOM 741 N N . GLY A 1 97 ? -5.306 -2.648 -11.630 1.00 90.75 97 GLY A N 1
ATOM 742 C CA . GLY A 1 97 ? -6.007 -3.225 -10.476 1.00 90.75 97 GLY A CA 1
ATOM 743 C C . GLY A 1 97 ? -5.305 -2.924 -9.152 1.00 90.75 97 GLY A C 1
ATOM 744 O O . GLY A 1 97 ? -4.514 -1.996 -9.083 1.00 90.75 97 GLY A O 1
ATOM 745 N N . HIS A 1 98 ? -5.567 -3.734 -8.130 1.00 90.69 98 HIS A N 1
ATOM 746 C CA . HIS A 1 98 ? -5.027 -3.534 -6.784 1.00 90.69 98 HIS A CA 1
ATOM 747 C C . HIS A 1 98 ? -3.563 -3.952 -6.642 1.00 90.69 98 HIS A C 1
ATOM 749 O O . HIS A 1 98 ? -3.057 -4.779 -7.413 1.00 90.69 98 HIS A O 1
ATOM 755 N N . TYR A 1 99 ? -2.878 -3.431 -5.621 1.00 86.38 99 TYR A N 1
ATOM 756 C CA . TYR A 1 99 ? -1.552 -3.914 -5.236 1.00 86.38 99 TYR A CA 1
ATOM 757 C C . TYR A 1 99 ? -1.568 -5.446 -5.037 1.00 86.38 99 TYR A C 1
ATOM 759 O O . TYR A 1 99 ? -2.529 -5.985 -4.489 1.00 86.38 99 TYR A O 1
ATOM 767 N N . PRO A 1 100 ? -0.527 -6.180 -5.484 1.00 85.81 100 PRO A N 1
ATOM 768 C CA . PRO A 1 100 ? 0.682 -5.714 -6.179 1.00 85.81 100 PRO A CA 1
ATOM 769 C C . PRO A 1 100 ? 0.546 -5.636 -7.712 1.00 85.81 100 PRO A C 1
ATOM 771 O O . PRO A 1 100 ? 1.534 -5.407 -8.410 1.00 85.81 100 PRO A O 1
ATOM 774 N N . LYS A 1 101 ? -0.649 -5.850 -8.278 1.00 86.06 101 LYS A N 1
ATOM 775 C CA . LYS A 1 101 ? -0.852 -5.930 -9.736 1.00 86.06 101 LYS A CA 1
ATOM 776 C C . LYS A 1 101 ? -0.669 -4.590 -10.441 1.00 86.06 101 LYS A C 1
ATOM 778 O O . LYS A 1 101 ? -0.195 -4.594 -11.573 1.00 86.06 101 LYS A O 1
ATOM 783 N N . CYS A 1 102 ? -0.979 -3.468 -9.790 1.00 87.50 102 CYS A N 1
ATOM 784 C CA . CYS A 1 102 ? -0.744 -2.129 -10.341 1.00 87.50 102 CYS A CA 1
ATOM 785 C C . CYS A 1 102 ? 0.731 -1.693 -10.366 1.00 87.50 102 CYS A C 1
ATOM 787 O O . CYS A 1 102 ? 1.053 -0.671 -10.980 1.00 87.50 102 CYS A O 1
ATOM 789 N N . CYS A 1 103 ? 1.645 -2.451 -9.749 1.00 83.81 103 CYS A N 1
ATOM 790 C CA . CYS A 1 103 ? 3.060 -2.098 -9.742 1.00 83.81 103 CYS A CA 1
ATOM 791 C C . CYS A 1 103 ? 3.666 -2.106 -11.148 1.00 83.81 103 CYS A C 1
ATOM 793 O O . CYS A 1 103 ? 3.215 -2.818 -12.049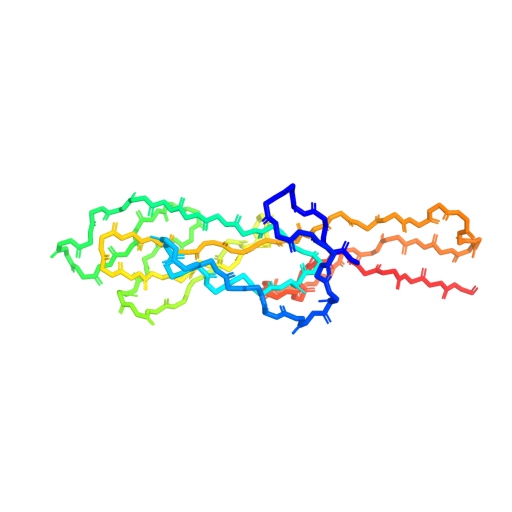 1.00 83.81 103 CYS A O 1
ATOM 795 N N . LYS A 1 104 ? 4.722 -1.304 -11.338 1.00 81.69 104 LYS A N 1
ATOM 796 C C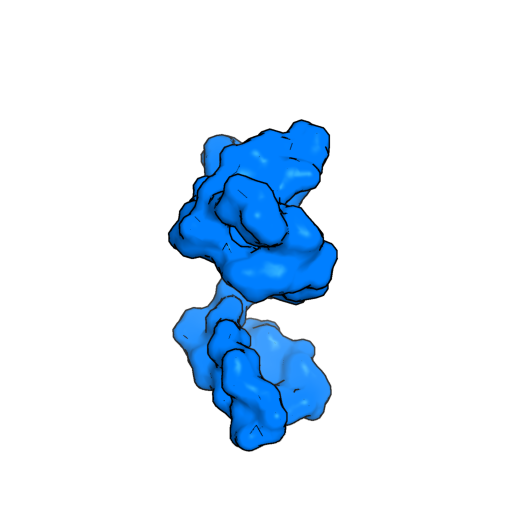A . LYS A 1 104 ? 5.479 -1.281 -12.595 1.00 81.69 104 LYS A CA 1
ATOM 797 C C . LYS A 1 104 ? 6.092 -2.660 -12.858 1.00 81.69 104 LYS A C 1
ATOM 799 O O . LYS A 1 104 ? 6.675 -3.270 -11.966 1.00 81.69 104 LYS A O 1
ATOM 804 N N . GLN A 1 105 ? 5.988 -3.125 -14.093 1.00 81.38 105 GLN A N 1
ATOM 805 C CA . GLN A 1 105 ? 6.537 -4.390 -14.570 1.00 81.38 105 GLN A CA 1
ATOM 806 C C . GLN A 1 105 ? 7.538 -4.113 -15.685 1.00 81.38 105 GLN A C 1
ATOM 808 O O . GLN A 1 105 ? 7.311 -3.240 -16.521 1.00 81.38 105 GLN A O 1
ATOM 813 N N . VAL A 1 106 ? 8.638 -4.861 -15.716 1.00 79.44 106 VAL A N 1
ATOM 814 C CA . VAL A 1 106 ? 9.587 -4.794 -16.8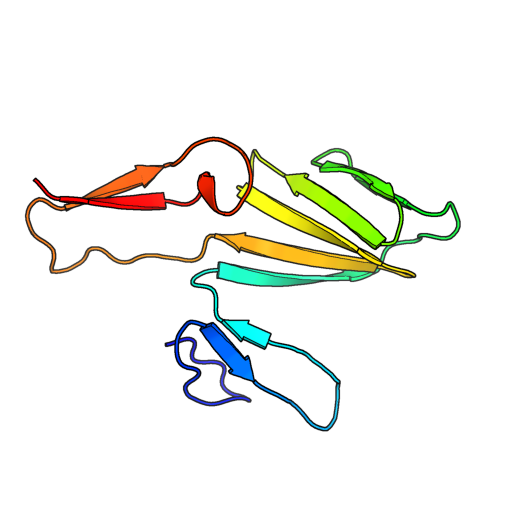32 1.00 79.44 106 VAL A CA 1
ATOM 815 C C . VAL A 1 106 ? 8.999 -5.565 -18.014 1.00 79.44 106 VAL A C 1
ATOM 817 O O . VAL A 1 106 ? 8.587 -6.715 -17.864 1.00 79.44 106 VAL A O 1
ATOM 820 N N . ARG A 1 107 ? 8.952 -4.931 -19.183 1.00 79.12 107 ARG A N 1
ATOM 821 C CA . ARG A 1 107 ? 8.607 -5.547 -20.467 1.00 79.12 107 ARG A CA 1
ATOM 822 C C . ARG A 1 107 ? 9.765 -5.322 -21.421 1.00 79.12 107 ARG A C 1
ATOM 824 O O . ARG A 1 107 ? 10.168 -4.175 -21.582 1.00 79.12 107 ARG A O 1
ATOM 831 N N . CYS A 1 108 ? 10.280 -6.395 -22.000 1.00 80.62 108 CYS A N 1
ATOM 832 C CA . CYS A 1 108 ? 11.368 -6.357 -22.966 1.00 80.62 108 CYS A CA 1
ATOM 833 C C . CYS A 1 108 ? 10.876 -6.908 -24.299 1.00 80.62 108 CYS A C 1
ATOM 835 O O . CYS A 1 108 ? 10.074 -7.847 -24.288 1.00 80.62 108 CYS A O 1
ATOM 837 N N . ASP A 1 109 ? 11.352 -6.309 -25.385 1.00 78.88 109 ASP A N 1
ATOM 838 C CA . ASP A 1 109 ? 11.085 -6.716 -26.766 1.00 78.88 109 ASP A CA 1
ATOM 839 C C . ASP A 1 109 ? 12.252 -7.537 -27.345 1.00 78.88 109 ASP A C 1
ATOM 841 O O . ASP A 1 109 ? 13.428 -7.194 -27.060 1.00 78.88 109 ASP A O 1
#